Protein AF-A0A0R0CCJ4-F1 (afdb_monomer)

Sequence (125 aa):
MAKPRTPTKKARVSGATLKDPARFKGRKEPANPSPIGAPYKGMTPAQVKVWKECAENMPWLSASHRLLLRQVSILAARMETDPEVGVSAMHALSAMLSKLGATPTDESKVDHPDGDVDPDDKFFH

Mean predicted aligned error: 11.22 Å

Foldseek 3Di:
DDDDDDDVLLQVQQCVCVVCVVSCPPDDDPPDQAACDAADPPDDPQLRVQLVVCCVQQVSDGVVCNVLSSLLSVLVSCVVVPPPNDPVSVVVNVVSCVVSLVDVVSVNSGDDPDPDPDPCVVVPD

pLDDT: mean 79.74, std 15.86, range [44.88, 97.94]

Solvent-accessible surface area (backbone atoms only — not comparable to full-atom values): 7708 Å² total; per-residue (Å²): 130,85,78,81,82,76,53,67,65,61,26,53,46,19,46,43,44,76,78,43,43,78,84,52,62,91,68,81,71,74,91,70,70,51,62,54,73,79,76,66,92,88,55,50,72,56,26,46,51,43,43,51,54,49,52,66,77,38,74,87,58,25,42,89,42,43,69,60,47,49,54,44,12,54,50,56,32,32,71,80,74,37,94,79,66,47,70,69,55,54,51,51,40,54,56,51,37,55,74,73,43,74,35,73,83,38,44,75,37,39,61,68,83,77,80,73,80,62,82,65,68,79,73,77,122

Organism: NCBI:txid405446

Secondary structure (DSSP, 8-state):
-PPPPPPHHHHHHTTHHHH-HHHHTTPPPPSSPPP--SPPTT--HHHHHHHHHHHHH-TT--GGGHHHHHHHHHHHHHHHH-TT--HHHHHHHHHHHHHHT-SHHHHTTS-PPPS---GGGGG--

Structure (mmCIF, N/CA/C/O backbone):
data_AF-A0A0R0CCJ4-F1
#
_entry.id   AF-A0A0R0CCJ4-F1
#
loop_
_atom_site.group_PDB
_atom_site.id
_atom_site.type_symbol
_atom_site.label_atom_id
_atom_site.label_alt_id
_atom_site.label_comp_id
_atom_site.label_asym_id
_atom_site.label_entity_id
_atom_site.label_seq_id
_atom_site.pdbx_PDB_ins_code
_atom_site.Cartn_x
_atom_site.Cartn_y
_atom_site.Cartn_z
_atom_site.occupancy
_atom_site.B_iso_or_equiv
_atom_site.auth_seq_id
_atom_site.auth_comp_id
_atom_site.auth_asym_id
_atom_site.auth_atom_id
_atom_site.pdbx_PDB_model_num
ATOM 1 N N . MET A 1 1 ? 22.916 11.308 -2.119 1.00 55.56 1 MET A N 1
ATOM 2 C CA . MET A 1 1 ? 22.621 9.871 -1.897 1.00 55.56 1 MET A CA 1
ATOM 3 C C . MET A 1 1 ? 22.360 9.191 -3.232 1.00 55.56 1 MET A C 1
ATOM 5 O O . MET A 1 1 ? 21.745 9.808 -4.095 1.00 55.56 1 MET A O 1
ATOM 9 N N . ALA A 1 2 ? 22.821 7.952 -3.424 1.00 56.84 2 ALA A N 1
ATOM 10 C CA . ALA A 1 2 ? 22.522 7.193 -4.638 1.00 56.84 2 ALA A CA 1
ATOM 11 C C . ALA A 1 2 ? 21.009 6.926 -4.742 1.00 56.84 2 ALA A C 1
ATOM 13 O O . ALA A 1 2 ? 20.378 6.503 -3.774 1.00 56.84 2 ALA A O 1
ATOM 14 N N . LYS A 1 3 ? 20.415 7.194 -5.910 1.00 66.19 3 LYS A N 1
ATOM 15 C CA . LYS A 1 3 ? 18.975 7.015 -6.136 1.00 66.19 3 LYS A CA 1
ATOM 16 C C . LYS A 1 3 ? 18.616 5.520 -6.024 1.00 66.19 3 LYS A C 1
ATOM 18 O O . LYS A 1 3 ? 19.303 4.711 -6.658 1.00 66.19 3 LYS A O 1
ATOM 23 N N . PRO A 1 4 ? 17.559 5.140 -5.278 1.00 64.50 4 PRO A N 1
ATOM 24 C CA . PRO A 1 4 ? 17.132 3.749 -5.154 1.00 64.50 4 PRO A CA 1
ATOM 25 C C . PRO A 1 4 ? 16.953 3.083 -6.523 1.00 64.50 4 PRO A C 1
ATOM 27 O O . PRO A 1 4 ? 16.486 3.704 -7.483 1.00 64.50 4 PRO A O 1
ATOM 30 N N . ARG A 1 5 ? 17.361 1.817 -6.634 1.00 69.62 5 ARG A N 1
ATOM 31 C CA . ARG A 1 5 ? 17.295 1.069 -7.895 1.00 69.62 5 ARG A CA 1
ATOM 32 C C . ARG A 1 5 ? 15.845 0.697 -8.204 1.00 69.62 5 ARG A C 1
ATOM 34 O O . ARG A 1 5 ? 15.218 -0.007 -7.423 1.00 69.62 5 ARG A O 1
ATOM 41 N N . THR A 1 6 ? 15.342 1.101 -9.370 1.00 69.69 6 THR A N 1
ATOM 42 C CA . THR A 1 6 ? 14.041 0.640 -9.877 1.00 69.69 6 THR A CA 1
ATOM 43 C C . THR A 1 6 ? 14.146 -0.826 -10.319 1.00 69.69 6 THR A C 1
ATOM 45 O O . THR A 1 6 ? 15.038 -1.134 -11.125 1.00 69.69 6 THR A O 1
ATOM 48 N N . PRO A 1 7 ? 13.275 -1.730 -9.829 1.00 74.69 7 PRO A N 1
ATOM 49 C CA . PRO A 1 7 ? 13.170 -3.099 -10.335 1.00 74.69 7 PRO A CA 1
ATOM 50 C C . PRO A 1 7 ? 12.877 -3.116 -11.838 1.00 74.69 7 PRO A C 1
ATOM 52 O O . PRO A 1 7 ? 12.137 -2.266 -12.321 1.00 74.69 7 PRO A O 1
ATOM 55 N N . THR A 1 8 ? 13.425 -4.081 -12.580 1.00 71.94 8 THR A N 1
ATOM 56 C CA . THR A 1 8 ? 13.320 -4.117 -14.050 1.00 71.94 8 THR A CA 1
ATOM 57 C C . THR A 1 8 ? 11.875 -4.263 -14.546 1.00 71.94 8 THR A C 1
ATOM 59 O O . THR A 1 8 ? 11.529 -3.623 -15.529 1.00 71.94 8 THR A O 1
ATOM 62 N N . LYS A 1 9 ? 10.993 -4.972 -13.817 1.00 67.94 9 LYS A N 1
ATOM 63 C CA . LYS A 1 9 ? 9.554 -5.034 -14.136 1.00 67.94 9 LYS A CA 1
ATOM 64 C C . LYS A 1 9 ? 8.885 -3.680 -14.021 1.00 67.94 9 LYS A C 1
ATOM 66 O O . LYS A 1 9 ? 8.259 -3.248 -14.976 1.00 67.94 9 LYS A O 1
ATOM 71 N N . LYS A 1 10 ? 9.080 -3.003 -12.881 1.00 70.25 10 LYS A N 1
ATOM 72 C CA . LYS A 1 10 ? 8.608 -1.629 -12.696 1.00 70.25 10 LYS A CA 1
ATOM 73 C C . LYS A 1 10 ? 9.189 -0.747 -13.794 1.00 70.25 10 LYS A C 1
ATOM 75 O O . LYS A 1 10 ? 8.443 -0.011 -14.386 1.00 70.25 10 LYS A O 1
ATOM 80 N N . ALA A 1 11 ? 10.472 -0.879 -14.128 1.00 73.81 11 ALA A N 1
ATOM 81 C CA . ALA A 1 11 ? 11.108 -0.080 -15.171 1.00 73.81 11 ALA A CA 1
ATOM 82 C C . ALA A 1 11 ? 10.592 -0.363 -16.595 1.00 73.81 11 ALA A C 1
ATOM 84 O O . ALA A 1 11 ? 10.566 0.557 -17.401 1.00 73.81 11 ALA A O 1
ATOM 85 N N . ARG A 1 12 ? 10.212 -1.608 -16.907 1.00 72.19 12 ARG A N 1
ATOM 86 C CA . ARG A 1 12 ? 9.638 -2.009 -18.200 1.00 72.19 12 ARG A CA 1
ATOM 87 C C . ARG A 1 12 ? 8.212 -1.513 -18.328 1.00 72.19 12 ARG A C 1
ATOM 89 O O . ARG A 1 12 ? 7.903 -0.817 -19.277 1.00 72.19 12 ARG A O 1
ATOM 96 N N . VAL A 1 13 ? 7.403 -1.828 -17.319 1.00 69.38 13 VAL A N 1
ATOM 97 C CA . VAL A 1 13 ? 6.048 -1.301 -17.174 1.00 69.38 13 VAL A CA 1
ATOM 98 C C . VAL A 1 13 ? 6.084 0.208 -17.067 1.00 69.38 13 VAL A C 1
ATOM 100 O O . VAL A 1 13 ? 5.056 0.790 -17.265 1.00 69.38 13 VAL A O 1
ATOM 103 N N . SER A 1 14 ? 7.217 0.847 -16.764 1.00 68.19 14 SER A N 1
ATOM 104 C CA . SER A 1 14 ? 7.337 2.292 -16.647 1.00 68.19 14 SER A CA 1
ATOM 105 C C . SER A 1 14 ? 8.097 2.998 -17.774 1.00 68.19 14 SER A C 1
ATOM 107 O O . SER A 1 14 ? 8.688 4.056 -17.534 1.00 68.19 14 SER A O 1
ATOM 109 N N . GLY A 1 15 ? 8.271 2.358 -18.933 1.00 68.19 15 GLY A N 1
ATOM 110 C CA . GLY A 1 15 ? 9.034 2.913 -20.063 1.00 68.19 15 GLY A CA 1
ATOM 111 C C . GLY A 1 15 ? 10.500 3.295 -19.760 1.00 68.19 15 GLY A C 1
ATOM 112 O O . GLY A 1 15 ? 11.248 3.745 -20.627 1.00 68.19 15 GLY A O 1
ATOM 113 N N . ALA A 1 16 ? 10.987 3.095 -18.535 1.00 74.19 16 ALA A N 1
ATOM 114 C CA . ALA A 1 16 ? 12.305 3.523 -18.088 1.00 74.19 16 ALA A C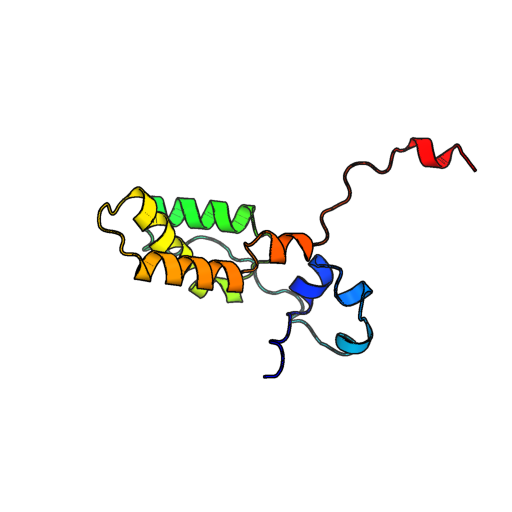A 1
ATOM 115 C C . ALA A 1 16 ? 13.404 2.680 -18.739 1.00 74.19 16 ALA A C 1
ATOM 117 O O . ALA A 1 16 ? 14.519 3.167 -18.922 1.00 74.19 16 ALA A O 1
ATOM 118 N N . THR A 1 17 ? 13.084 1.443 -19.128 1.00 75.44 17 THR A N 1
ATOM 119 C CA . THR A 1 17 ? 13.960 0.608 -19.957 1.00 75.44 17 THR A CA 1
ATOM 120 C C . THR A 1 17 ? 14.142 1.157 -21.369 1.00 75.44 17 THR A C 1
ATOM 122 O O . THR A 1 17 ? 15.196 0.922 -21.947 1.00 75.44 17 THR A O 1
ATOM 125 N N . LEU A 1 18 ? 13.159 1.886 -21.907 1.00 76.25 18 LEU A N 1
ATOM 126 C CA . LEU A 1 18 ? 13.245 2.525 -23.226 1.00 76.25 18 LEU A CA 1
ATOM 127 C C . LEU A 1 18 ? 14.052 3.826 -23.148 1.00 76.25 18 LEU A C 1
ATOM 129 O O . LEU A 1 18 ? 14.892 4.089 -24.001 1.00 76.25 18 LEU A O 1
ATOM 133 N N . LYS A 1 19 ? 13.851 4.603 -22.076 1.00 75.81 19 LYS A N 1
ATOM 134 C CA . LYS A 1 19 ? 14.546 5.879 -21.850 1.00 75.81 19 LYS A CA 1
ATOM 135 C C . LYS A 1 19 ? 16.040 5.731 -21.530 1.00 75.81 19 LYS A C 1
ATOM 137 O O . LYS A 1 19 ? 16.826 6.594 -21.903 1.00 75.81 19 LYS A O 1
ATOM 142 N N . ASP A 1 20 ? 16.435 4.688 -20.797 1.00 79.25 20 ASP A N 1
ATOM 143 C CA . ASP A 1 20 ? 17.833 4.462 -20.391 1.00 79.25 20 ASP A CA 1
ATOM 144 C C . ASP A 1 20 ? 18.202 2.964 -20.426 1.00 79.25 20 ASP A C 1
ATOM 146 O O . ASP A 1 20 ? 18.404 2.332 -19.383 1.00 79.25 20 ASP A O 1
ATOM 150 N N . PRO A 1 21 ? 18.282 2.353 -21.621 1.00 78.44 21 PRO A N 1
ATOM 151 C CA . PRO A 1 21 ? 18.477 0.910 -21.773 1.00 78.44 21 PRO A CA 1
ATOM 152 C C . PRO A 1 21 ? 19.823 0.429 -21.217 1.00 78.44 21 PRO A C 1
ATOM 154 O O . PRO A 1 21 ? 19.918 -0.677 -20.673 1.00 78.44 21 PRO A O 1
ATOM 157 N N . ALA A 1 22 ? 20.862 1.270 -21.279 1.00 81.62 22 ALA A N 1
ATOM 158 C CA . ALA A 1 22 ? 22.190 0.957 -20.758 1.00 81.62 22 ALA A CA 1
ATOM 159 C C . ALA A 1 22 ? 22.153 0.643 -19.255 1.00 81.62 22 ALA A C 1
ATOM 161 O O . ALA A 1 22 ? 22.800 -0.302 -18.797 1.00 81.62 22 ALA A O 1
ATOM 162 N N . ARG A 1 23 ? 21.327 1.362 -18.487 1.00 78.38 23 ARG A N 1
ATOM 163 C CA . ARG A 1 23 ? 21.193 1.168 -17.038 1.00 78.38 23 ARG A CA 1
ATOM 164 C C . ARG A 1 23 ? 20.518 -0.152 -16.650 1.00 78.38 23 ARG A C 1
ATOM 166 O O . ARG A 1 23 ? 20.668 -0.599 -15.502 1.00 78.38 23 ARG A O 1
ATOM 173 N N . PHE A 1 24 ? 19.774 -0.773 -17.565 1.00 74.88 24 PHE A N 1
ATOM 174 C CA . PHE A 1 24 ? 19.058 -2.038 -17.343 1.00 74.88 24 PHE A CA 1
ATOM 175 C C . PHE A 1 24 ? 19.689 -3.239 -18.061 1.00 74.88 24 PHE A C 1
ATOM 177 O O . PHE A 1 24 ? 19.334 -4.378 -17.749 1.00 74.88 24 PHE A O 1
ATOM 184 N N . LYS A 1 25 ? 20.669 -3.005 -18.942 1.00 76.44 25 LYS A N 1
ATOM 185 C CA . LYS A 1 25 ? 21.432 -4.041 -19.649 1.00 76.44 25 LYS A CA 1
ATOM 186 C C . LYS A 1 25 ? 22.064 -5.036 -18.661 1.00 76.44 25 LYS A C 1
ATOM 188 O O . LYS A 1 25 ? 22.690 -4.645 -17.679 1.00 76.44 25 LYS A O 1
ATOM 193 N N . GLY A 1 26 ? 21.873 -6.334 -18.906 1.00 70.31 26 GLY A N 1
ATOM 194 C CA . GLY A 1 26 ? 22.448 -7.420 -18.095 1.00 70.31 26 GLY A CA 1
ATOM 195 C C . GLY A 1 26 ? 21.750 -7.700 -16.756 1.00 70.31 26 GLY A C 1
ATOM 196 O O . GLY A 1 26 ? 22.174 -8.596 -16.025 1.00 70.31 26 GLY A O 1
ATOM 197 N N . ARG A 1 27 ? 20.668 -6.986 -16.415 1.00 76.44 27 ARG A N 1
ATOM 198 C CA . ARG A 1 27 ? 19.870 -7.311 -15.224 1.00 76.44 27 ARG A CA 1
ATOM 199 C C . ARG A 1 27 ? 19.048 -8.573 -15.475 1.00 76.44 27 ARG A C 1
ATOM 201 O O . ARG A 1 27 ? 18.218 -8.596 -16.376 1.00 76.44 27 ARG A O 1
ATOM 208 N N . LYS A 1 28 ? 19.230 -9.596 -14.640 1.00 63.16 28 LYS A N 1
ATOM 209 C CA . LYS A 1 28 ? 18.378 -10.791 -14.634 1.00 63.16 28 LYS A CA 1
ATOM 210 C C . LYS A 1 28 ? 17.205 -10.579 -13.676 1.00 63.16 28 LYS A C 1
ATOM 212 O O . LYS A 1 28 ? 17.412 -10.239 -12.512 1.00 63.16 28 LYS A O 1
ATOM 217 N N . GLU A 1 29 ? 15.982 -10.742 -14.172 1.00 59.81 29 GLU A N 1
ATOM 218 C CA . GLU A 1 29 ? 14.789 -10.850 -13.328 1.00 59.81 29 GLU A CA 1
ATOM 219 C C . GLU A 1 29 ? 14.653 -12.288 -12.803 1.00 59.81 29 GLU A C 1
ATOM 221 O O . GLU A 1 29 ? 15.053 -13.232 -13.489 1.00 59.81 29 GLU A O 1
ATOM 226 N N . PRO A 1 30 ? 14.027 -12.496 -11.632 1.00 57.72 30 PRO A N 1
ATOM 227 C CA . PRO A 1 30 ? 13.361 -13.761 -11.357 1.00 57.72 30 PRO A CA 1
ATOM 228 C C . PRO A 1 30 ? 12.329 -13.995 -12.469 1.00 57.72 30 PRO A C 1
ATOM 230 O O . PRO A 1 30 ? 11.433 -13.169 -12.648 1.00 57.72 30 PRO A O 1
ATOM 233 N N . ALA A 1 31 ? 12.482 -15.086 -13.226 1.00 55.03 31 ALA A N 1
ATOM 234 C CA . ALA A 1 31 ? 11.762 -15.334 -14.480 1.00 55.03 31 ALA A CA 1
ATOM 235 C C . ALA A 1 31 ? 10.233 -15.228 -14.352 1.00 55.03 31 ALA A C 1
ATOM 237 O O . ALA A 1 31 ? 9.577 -14.788 -15.285 1.00 55.03 31 ALA A O 1
ATOM 238 N N . ASN A 1 32 ? 9.682 -15.548 -13.178 1.00 56.44 32 ASN A N 1
ATOM 239 C CA . ASN A 1 32 ? 8.275 -15.378 -12.836 1.00 56.44 32 ASN A CA 1
ATOM 240 C C . ASN A 1 32 ? 8.162 -15.064 -11.338 1.00 56.44 32 ASN A C 1
ATOM 242 O O . ASN A 1 32 ? 8.191 -15.988 -10.525 1.00 56.44 32 ASN A O 1
ATOM 246 N N . PRO A 1 33 ? 8.071 -13.791 -10.915 1.00 66.06 33 PRO A N 1
ATOM 247 C CA . PRO A 1 33 ? 7.706 -13.506 -9.544 1.00 66.06 33 PRO A CA 1
ATOM 248 C C . PRO A 1 33 ? 6.268 -13.986 -9.365 1.00 66.06 33 PRO A C 1
ATOM 250 O O . PRO A 1 33 ? 5.383 -13.582 -10.121 1.00 66.06 33 PRO A O 1
ATOM 253 N N . SER A 1 34 ? 6.054 -14.871 -8.396 1.00 78.31 34 SER A N 1
ATOM 254 C CA . SER A 1 34 ? 4.729 -15.395 -8.088 1.00 78.31 34 SER A CA 1
ATOM 255 C C . SER A 1 34 ? 3.730 -14.240 -7.939 1.00 78.31 34 SER A C 1
ATOM 257 O O . SER A 1 34 ? 4.111 -13.176 -7.428 1.00 78.31 34 SER A O 1
ATOM 259 N N . PRO A 1 35 ? 2.473 -14.407 -8.385 1.00 84.38 35 PRO A N 1
ATOM 260 C CA . PRO A 1 35 ? 1.452 -13.375 -8.235 1.00 84.38 35 PRO A CA 1
ATOM 261 C C . PRO A 1 35 ? 1.288 -13.000 -6.760 1.00 84.38 35 PRO A C 1
ATOM 263 O O . PRO A 1 35 ? 1.669 -13.775 -5.876 1.00 84.38 35 PRO A O 1
ATOM 266 N N . ILE A 1 36 ? 0.702 -11.827 -6.480 1.00 90.81 36 ILE A N 1
ATOM 267 C CA . ILE A 1 36 ? 0.364 -11.456 -5.100 1.00 90.81 36 ILE A CA 1
ATOM 268 C C . ILE A 1 36 ? -0.400 -12.607 -4.458 1.00 90.81 36 ILE A C 1
ATOM 270 O O . ILE A 1 36 ? 0.035 -13.063 -3.416 1.00 90.81 36 ILE A O 1
ATOM 274 N N . GLY A 1 37 ? -1.466 -13.118 -5.080 1.00 91.44 37 GLY A N 1
ATOM 275 C CA . GLY A 1 37 ? -2.296 -14.194 -4.532 1.00 91.44 37 GLY A CA 1
ATOM 276 C C . GLY A 1 37 ? -3.301 -13.712 -3.478 1.00 91.44 37 GLY A C 1
ATOM 277 O O . GLY A 1 37 ? -3.497 -12.515 -3.272 1.00 91.44 37 GLY A O 1
ATOM 278 N N . ALA A 1 38 ? -3.946 -14.658 -2.792 1.00 95.69 38 ALA A N 1
ATOM 279 C CA . ALA A 1 38 ? -5.027 -14.361 -1.851 1.00 95.69 38 ALA A CA 1
ATOM 280 C C . ALA A 1 38 ? -4.551 -13.585 -0.599 1.00 95.69 38 ALA A C 1
ATOM 282 O O . ALA A 1 38 ? -3.405 -13.771 -0.166 1.00 95.69 38 ALA A O 1
ATOM 283 N N . PRO A 1 39 ? -5.408 -12.752 0.022 1.00 97.31 39 PRO A N 1
ATOM 284 C CA . PRO A 1 39 ? -5.119 -12.099 1.301 1.00 97.31 39 PRO A CA 1
ATOM 285 C C . PRO A 1 39 ? -4.713 -13.085 2.407 1.00 97.31 39 PRO A C 1
ATOM 287 O O . PRO A 1 39 ? -4.963 -14.290 2.329 1.00 97.31 39 PRO A O 1
ATOM 290 N N . TYR A 1 40 ? -4.081 -12.582 3.468 1.00 97.06 40 TYR A N 1
ATOM 291 C CA . TYR A 1 40 ? -3.740 -13.415 4.624 1.00 97.06 40 TYR A CA 1
ATOM 292 C C . TYR A 1 40 ? -5.005 -13.832 5.386 1.00 97.06 40 TYR A C 1
ATOM 294 O O . TYR A 1 40 ? -5.885 -13.009 5.613 1.00 97.06 40 TYR A O 1
ATOM 302 N N . LYS A 1 41 ? -5.058 -15.090 5.852 1.00 96.00 41 LYS A N 1
ATOM 303 C CA . LYS A 1 41 ? -6.233 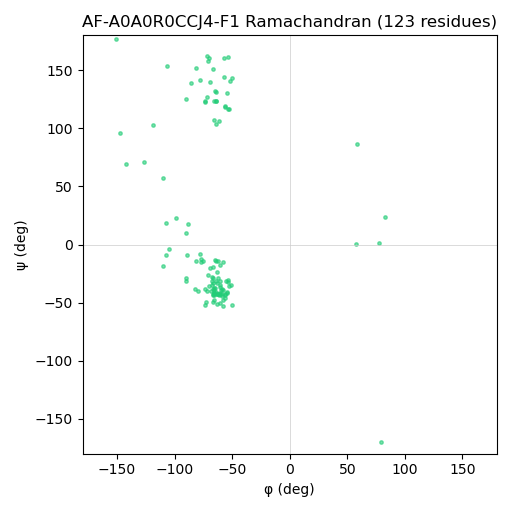-15.667 6.540 1.00 96.00 41 LYS A CA 1
ATOM 304 C C . LYS A 1 41 ? -6.738 -14.845 7.735 1.00 96.00 41 LYS A C 1
ATOM 306 O O . LYS A 1 41 ? -7.927 -14.848 7.999 1.00 96.00 41 LYS A O 1
ATOM 311 N N . GLY A 1 42 ? -5.845 -14.162 8.454 1.00 95.19 42 GLY A N 1
ATOM 312 C CA . GLY A 1 42 ? -6.189 -13.357 9.633 1.00 95.19 42 GLY A CA 1
ATOM 313 C C . GLY A 1 42 ? -6.537 -11.893 9.345 1.00 95.19 42 GLY A C 1
ATOM 314 O O . GLY A 1 42 ? -6.566 -11.100 10.280 1.00 95.19 42 GLY A O 1
ATOM 315 N N . MET A 1 43 ? -6.701 -11.496 8.080 1.00 97.75 43 MET A N 1
ATOM 316 C CA . MET A 1 43 ? -7.095 -10.126 7.739 1.00 97.75 43 MET A CA 1
ATOM 317 C C . MET A 1 43 ? -8.592 -9.917 7.962 1.00 97.75 43 MET A C 1
ATOM 319 O O . MET A 1 43 ? -9.401 -10.795 7.668 1.00 97.75 43 MET A O 1
ATOM 323 N N . THR A 1 44 ? -8.959 -8.735 8.453 1.00 97.50 44 THR A N 1
ATOM 324 C CA . THR A 1 44 ? -10.369 -8.354 8.615 1.00 97.50 44 THR A CA 1
ATOM 325 C C . THR A 1 44 ? -11.025 -8.083 7.252 1.00 97.50 44 THR A C 1
ATOM 327 O O . THR A 1 44 ? -10.314 -7.830 6.274 1.00 97.50 44 THR A O 1
ATOM 330 N N . PRO A 1 45 ? -12.369 -8.071 7.152 1.00 97.06 45 PRO A N 1
ATOM 331 C CA . PRO A 1 45 ? -13.055 -7.776 5.891 1.00 97.06 45 PRO A CA 1
ATOM 332 C C . PRO A 1 45 ? -12.639 -6.440 5.254 1.00 97.06 45 PRO A C 1
ATOM 334 O O . PRO A 1 45 ? -12.378 -6.395 4.053 1.00 97.06 45 PRO A O 1
ATOM 337 N N . ALA A 1 46 ? -12.485 -5.379 6.055 1.00 96.50 46 ALA A N 1
ATOM 338 C CA . ALA A 1 46 ? -12.025 -4.071 5.578 1.00 96.50 46 ALA A CA 1
ATOM 339 C C . ALA A 1 46 ? -10.596 -4.136 5.008 1.00 96.50 46 ALA A C 1
ATOM 341 O O . ALA A 1 46 ? -10.321 -3.624 3.926 1.00 96.50 46 ALA A O 1
ATOM 342 N N . GLN A 1 47 ? -9.691 -4.856 5.675 1.00 97.94 47 GLN A N 1
ATOM 343 C CA . GLN A 1 47 ? -8.325 -5.054 5.180 1.00 97.94 47 GLN A CA 1
ATOM 344 C C . GLN A 1 47 ? -8.303 -5.872 3.880 1.00 97.94 47 GLN A C 1
ATOM 346 O O . GLN A 1 47 ? -7.502 -5.605 2.986 1.00 97.94 47 GLN A O 1
ATOM 351 N N . VAL A 1 48 ? -9.173 -6.879 3.758 1.00 97.94 48 VAL A N 1
ATOM 352 C CA . VAL A 1 48 ? -9.309 -7.692 2.540 1.00 97.94 48 VAL A CA 1
ATOM 353 C C . VAL A 1 48 ? -9.826 -6.859 1.367 1.00 97.94 48 VAL A C 1
ATOM 355 O O . VAL A 1 48 ? -9.347 -7.051 0.249 1.00 97.94 48 VAL A O 1
ATOM 358 N N . LYS A 1 49 ? -10.769 -5.940 1.607 1.00 97.06 49 LYS A N 1
ATOM 359 C CA . LYS A 1 49 ? -11.260 -5.000 0.590 1.00 97.06 49 LYS A CA 1
ATOM 360 C C . LYS A 1 49 ? -10.104 -4.165 0.032 1.00 97.06 49 LYS A C 1
ATOM 362 O O . LYS A 1 49 ? -9.854 -4.233 -1.168 1.00 97.06 49 LYS A O 1
ATOM 367 N N . VAL A 1 50 ? -9.326 -3.520 0.909 1.00 96.56 50 VAL A N 1
ATOM 368 C CA . VAL A 1 50 ? -8.147 -2.737 0.496 1.00 96.56 50 VAL A CA 1
ATOM 369 C C . VAL A 1 50 ? -7.135 -3.595 -0.263 1.00 96.56 50 VAL A C 1
ATOM 371 O O . VAL A 1 50 ? -6.599 -3.160 -1.277 1.00 96.56 50 VAL A O 1
ATOM 374 N N . TRP A 1 51 ? -6.863 -4.821 0.196 1.00 97.00 51 TRP A N 1
ATOM 375 C CA . TRP A 1 51 ? -5.929 -5.716 -0.494 1.00 97.00 51 TRP A CA 1
ATOM 376 C 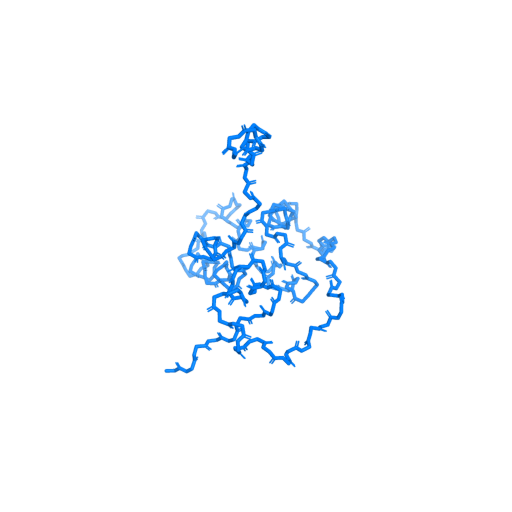C . TRP A 1 51 ? -6.334 -5.959 -1.947 1.00 97.00 51 TRP A C 1
ATOM 378 O O . TRP A 1 51 ? -5.480 -5.919 -2.831 1.00 97.00 51 TRP A O 1
ATOM 388 N N . LYS A 1 52 ? -7.619 -6.247 -2.184 1.00 95.62 52 LYS A N 1
ATOM 389 C CA . LYS A 1 52 ? -8.147 -6.523 -3.525 1.00 95.62 52 LYS A CA 1
ATOM 390 C C . LYS A 1 52 ? -8.061 -5.286 -4.410 1.00 95.62 52 LYS A C 1
ATOM 392 O O . LYS A 1 52 ? -7.505 -5.380 -5.495 1.00 95.62 52 LYS A O 1
ATOM 397 N N . GLU A 1 53 ? -8.508 -4.145 -3.900 1.00 93.88 53 GLU A N 1
ATOM 398 C CA . GLU A 1 53 ? -8.453 -2.864 -4.606 1.00 93.88 53 GLU A CA 1
ATOM 399 C C . GLU A 1 53 ? -7.014 -2.479 -4.970 1.00 93.88 53 GLU A C 1
ATOM 401 O O . GLU A 1 53 ? -6.718 -2.111 -6.101 1.00 93.88 53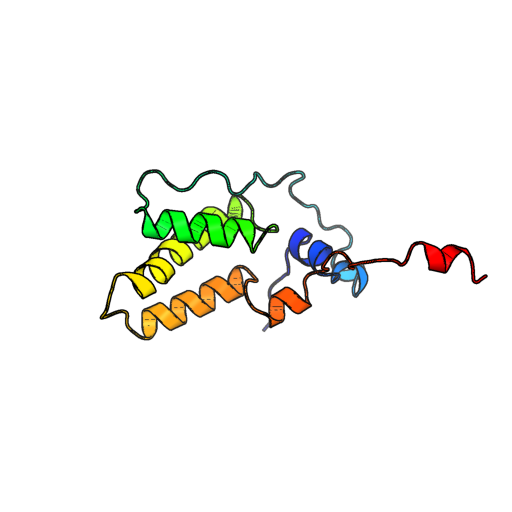 GLU A O 1
ATOM 406 N N . CYS A 1 54 ? -6.072 -2.641 -4.042 1.00 92.38 54 CYS A N 1
ATOM 407 C CA . CYS A 1 54 ? -4.657 -2.414 -4.310 1.00 92.38 54 CYS A CA 1
ATOM 408 C C . CYS A 1 54 ? -4.090 -3.388 -5.353 1.00 92.38 54 CYS A C 1
ATOM 410 O O . CYS A 1 54 ? -3.275 -2.990 -6.179 1.00 92.38 54 CYS A O 1
ATOM 412 N N . ALA A 1 55 ? -4.471 -4.667 -5.307 1.00 90.44 55 ALA A N 1
ATOM 413 C CA . ALA A 1 55 ? -4.004 -5.659 -6.274 1.00 90.44 55 ALA A CA 1
ATOM 414 C C . ALA A 1 55 ? -4.552 -5.399 -7.687 1.00 90.44 55 ALA A C 1
ATOM 416 O O . ALA A 1 55 ? -3.862 -5.695 -8.659 1.00 90.44 55 ALA A O 1
ATOM 417 N N . GLU A 1 56 ? -5.759 -4.842 -7.783 1.00 87.81 56 GLU A N 1
ATOM 418 C CA . GLU A 1 56 ? -6.402 -4.428 -9.031 1.00 87.81 56 GLU A CA 1
ATOM 419 C C . GLU A 1 56 ? -5.752 -3.165 -9.610 1.00 87.81 56 GLU A C 1
ATOM 421 O O . GLU A 1 56 ? -5.325 -3.165 -10.761 1.00 87.81 56 GLU A O 1
ATOM 426 N N . ASN A 1 57 ? -5.577 -2.126 -8.789 1.00 85.19 57 ASN A N 1
ATOM 427 C CA . ASN A 1 57 ? -5.018 -0.841 -9.224 1.00 85.19 57 ASN A CA 1
ATOM 428 C C . ASN A 1 57 ? -3.490 -0.853 -9.414 1.00 85.19 57 ASN A C 1
ATOM 430 O O . ASN A 1 57 ? -2.929 0.061 -10.013 1.00 85.19 57 ASN A O 1
ATOM 434 N N . MET A 1 58 ? -2.784 -1.862 -8.893 1.00 87.25 58 MET A N 1
ATOM 435 C CA . MET A 1 58 ? -1.324 -1.975 -9.002 1.00 87.25 58 MET A CA 1
ATOM 436 C C . MET A 1 58 ? -0.910 -3.336 -9.589 1.00 87.25 58 MET A C 1
ATOM 438 O O . MET A 1 58 ? -0.316 -4.167 -8.886 1.00 87.25 58 MET A O 1
ATOM 442 N N . PRO A 1 59 ? -1.155 -3.584 -10.891 1.00 81.88 59 PRO A N 1
ATOM 443 C CA . PRO A 1 59 ? -0.923 -4.886 -11.528 1.00 81.88 59 PRO A CA 1
ATOM 444 C C . PRO A 1 59 ? 0.558 -5.309 -11.581 1.00 81.88 59 PRO A C 1
ATOM 446 O O . PRO A 1 59 ? 0.874 -6.472 -11.830 1.00 81.88 59 PRO A O 1
ATOM 449 N N . TRP A 1 60 ? 1.498 -4.394 -11.315 1.00 80.25 60 TRP A N 1
ATOM 450 C CA . TRP A 1 60 ? 2.937 -4.687 -11.244 1.00 80.25 60 TRP A CA 1
ATOM 451 C C . TRP A 1 60 ? 3.379 -5.357 -9.935 1.00 80.25 60 TRP A C 1
ATOM 453 O O . TRP A 1 60 ? 4.547 -5.754 -9.804 1.00 80.25 60 TRP A O 1
ATOM 463 N N . LEU A 1 61 ? 2.495 -5.450 -8.941 1.00 86.69 61 LEU A N 1
ATOM 464 C CA . LEU A 1 61 ? 2.813 -6.082 -7.670 1.00 86.69 61 LEU A CA 1
ATOM 465 C C . LEU A 1 61 ? 2.975 -7.605 -7.808 1.00 86.69 61 LEU A C 1
ATOM 467 O O . LEU A 1 61 ? 2.537 -8.257 -8.749 1.00 86.69 61 LEU A O 1
ATOM 471 N N . SER A 1 62 ? 3.652 -8.194 -6.828 1.00 87.75 62 SER A N 1
ATOM 472 C CA . SER A 1 62 ? 4.020 -9.612 -6.826 1.00 87.75 62 SER A CA 1
ATOM 473 C C . SER A 1 62 ? 4.125 -10.150 -5.403 1.00 87.75 62 SER A C 1
ATOM 475 O O . SER A 1 62 ? 4.013 -9.387 -4.440 1.00 87.75 62 SER A O 1
ATOM 477 N N . ALA A 1 63 ? 4.395 -11.447 -5.249 1.00 89.31 63 ALA A N 1
ATOM 478 C CA . ALA A 1 63 ? 4.554 -12.103 -3.954 1.00 89.31 63 ALA A CA 1
ATOM 479 C C . ALA A 1 63 ? 5.552 -11.390 -3.023 1.00 89.31 63 ALA A C 1
ATOM 481 O O . ALA A 1 63 ? 5.317 -11.310 -1.818 1.00 89.31 63 ALA A O 1
ATOM 482 N N . SER A 1 64 ? 6.620 -10.798 -3.569 1.00 87.19 64 SER A N 1
ATOM 483 C CA . SER A 1 64 ? 7.612 -10.032 -2.800 1.00 87.19 64 SER A CA 1
ATOM 484 C C . SER A 1 64 ? 7.031 -8.783 -2.126 1.00 87.19 64 SER A C 1
ATOM 486 O O . SER A 1 64 ? 7.563 -8.323 -1.120 1.00 87.19 64 SER A O 1
ATOM 488 N N . HIS A 1 65 ? 5.928 -8.245 -2.648 1.00 92.06 65 HIS A N 1
ATOM 489 C CA . HIS A 1 65 ? 5.266 -7.055 -2.118 1.00 92.06 65 HIS A CA 1
ATOM 490 C C . HIS A 1 65 ? 4.210 -7.378 -1.054 1.00 92.06 65 HIS A C 1
ATOM 492 O O . HIS A 1 65 ? 3.730 -6.464 -0.387 1.00 92.06 65 HIS A O 1
ATOM 498 N N . ARG A 1 66 ? 3.855 -8.656 -0.850 1.00 94.81 66 ARG A N 1
ATOM 499 C CA . ARG A 1 66 ? 2.742 -9.069 0.026 1.00 94.81 66 ARG A CA 1
ATOM 500 C C . ARG A 1 66 ? 2.834 -8.531 1.451 1.00 94.81 66 ARG A C 1
ATOM 502 O O . ARG A 1 66 ? 1.816 -8.139 2.012 1.00 94.81 66 ARG A O 1
ATOM 509 N N . LEU A 1 67 ? 4.028 -8.523 2.048 1.00 95.69 67 LEU A N 1
ATOM 510 C CA . LEU A 1 67 ? 4.205 -8.021 3.416 1.00 95.69 67 LEU A CA 1
ATOM 511 C C . LEU A 1 67 ? 3.943 -6.515 3.498 1.00 95.69 67 LEU A C 1
ATOM 513 O O . LEU A 1 67 ? 3.231 -6.071 4.394 1.00 95.69 67 LEU A O 1
ATOM 517 N N . LEU A 1 68 ? 4.452 -5.749 2.532 1.00 95.69 68 LEU A N 1
ATOM 518 C CA . LEU A 1 68 ? 4.221 -4.309 2.460 1.00 95.69 68 LEU A CA 1
ATOM 519 C C . LEU A 1 68 ? 2.745 -3.999 2.162 1.00 95.69 68 LEU A C 1
ATOM 521 O O . LEU A 1 68 ? 2.143 -3.161 2.828 1.00 95.69 68 LEU A O 1
ATOM 525 N N . LEU A 1 69 ? 2.134 -4.741 1.235 1.00 96.38 69 LEU A N 1
ATOM 526 C CA . LEU A 1 69 ? 0.711 -4.631 0.914 1.00 96.38 69 LEU A CA 1
ATOM 527 C C . LEU A 1 69 ? -0.183 -4.949 2.122 1.00 96.38 69 LEU A C 1
ATOM 529 O O . LEU A 1 69 ? -1.200 -4.287 2.331 1.00 96.38 69 LEU A O 1
ATOM 533 N N . ARG A 1 70 ? 0.206 -5.912 2.968 1.00 97.62 70 ARG A N 1
ATOM 534 C CA . ARG A 1 70 ? -0.506 -6.200 4.221 1.00 97.62 70 ARG A CA 1
ATOM 535 C C . ARG A 1 70 ? -0.499 -4.990 5.155 1.00 97.62 70 ARG A C 1
ATOM 537 O O . ARG A 1 70 ? -1.534 -4.683 5.736 1.00 97.62 70 ARG A O 1
ATOM 544 N N . GLN A 1 71 ? 0.636 -4.305 5.301 1.00 97.75 71 GLN A N 1
ATOM 545 C CA . GLN A 1 71 ? 0.720 -3.108 6.146 1.00 97.75 71 GLN A CA 1
ATOM 546 C C . GLN A 1 71 ? -0.131 -1.960 5.595 1.00 97.75 71 GLN A C 1
ATOM 548 O O . GLN A 1 71 ? -0.846 -1.319 6.363 1.00 97.75 71 GLN A O 1
ATOM 553 N N . VAL A 1 72 ? -0.119 -1.754 4.274 1.00 97.38 72 VAL A N 1
ATOM 554 C CA . VAL A 1 72 ? -1.015 -0.797 3.601 1.00 97.38 72 VAL A CA 1
ATOM 555 C C . VAL A 1 72 ? -2.475 -1.139 3.877 1.00 97.38 72 VAL A C 1
ATOM 557 O O . VAL A 1 72 ? -3.222 -0.274 4.316 1.00 97.38 72 VAL A O 1
ATOM 560 N N . SER A 1 73 ? -2.856 -2.410 3.729 1.00 97.75 73 SER A N 1
ATOM 561 C CA . SER A 1 73 ? -4.224 -2.876 3.986 1.00 97.75 73 SER A CA 1
ATOM 562 C C . SER A 1 73 ? -4.680 -2.593 5.419 1.00 97.75 73 SER A C 1
ATOM 564 O O . SER A 1 73 ? -5.823 -2.209 5.636 1.00 97.75 73 SER A O 1
ATOM 566 N N . ILE A 1 74 ? -3.789 -2.757 6.402 1.00 97.25 74 ILE A N 1
ATOM 567 C CA . ILE A 1 74 ? -4.077 -2.459 7.812 1.00 97.25 74 ILE A CA 1
ATOM 568 C C . ILE A 1 74 ? -4.293 -0.959 8.025 1.00 97.25 74 ILE A C 1
ATOM 570 O O . ILE A 1 74 ? -5.276 -0.579 8.655 1.00 97.25 74 ILE A O 1
ATOM 574 N N . LEU A 1 75 ? -3.391 -0.108 7.530 1.00 96.81 75 LEU A N 1
ATOM 575 C CA . LEU A 1 75 ? -3.474 1.335 7.779 1.00 96.81 75 LEU A CA 1
ATOM 576 C C . LEU A 1 75 ? -4.593 2.015 6.987 1.00 96.81 75 LEU A C 1
ATOM 578 O O . LEU A 1 75 ? -5.263 2.884 7.532 1.00 96.81 75 LEU A O 1
ATOM 582 N N . ALA A 1 76 ? -4.821 1.612 5.739 1.00 95.81 76 ALA A N 1
ATOM 583 C CA . ALA A 1 76 ? -5.905 2.156 4.930 1.00 95.81 76 ALA A CA 1
ATOM 584 C C . ALA A 1 76 ? -7.277 1.733 5.471 1.00 95.81 76 ALA A C 1
ATOM 586 O O . ALA A 1 76 ? -8.162 2.569 5.577 1.00 95.81 76 ALA A O 1
ATOM 587 N N . ALA A 1 77 ? -7.444 0.482 5.923 1.00 96.69 77 ALA A N 1
ATOM 588 C CA . ALA A 1 77 ? -8.693 0.064 6.564 1.00 96.69 77 ALA A CA 1
ATOM 589 C C . ALA A 1 77 ? -8.997 0.888 7.828 1.00 96.69 77 ALA A C 1
ATOM 591 O O . ALA A 1 77 ? -10.152 1.211 8.086 1.00 96.69 77 ALA A O 1
ATOM 592 N N . ARG A 1 78 ? -7.964 1.287 8.586 1.00 95.19 78 ARG A N 1
ATOM 593 C CA . ARG A 1 78 ? -8.136 2.171 9.748 1.00 95.19 78 ARG A CA 1
ATOM 594 C C . ARG A 1 78 ? -8.687 3.546 9.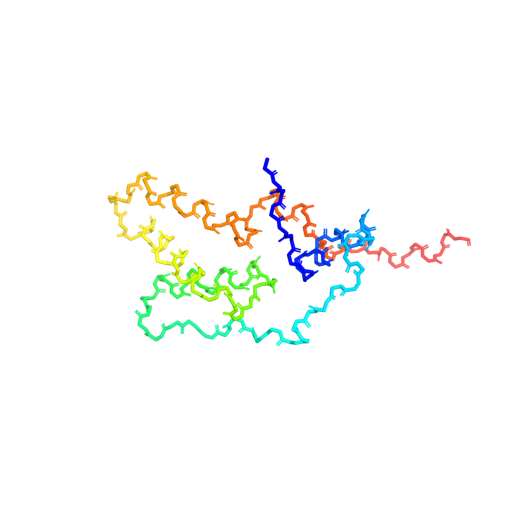376 1.00 95.19 78 ARG A C 1
ATOM 596 O O . ARG A 1 78 ? -9.392 4.108 10.195 1.00 95.19 78 ARG A O 1
ATOM 603 N N . MET A 1 79 ? -8.444 4.063 8.170 1.00 92.38 79 MET A N 1
ATOM 604 C CA . MET A 1 79 ? -9.054 5.333 7.743 1.00 92.38 79 MET A CA 1
ATOM 605 C C . MET A 1 79 ? -10.582 5.279 7.734 1.00 92.38 79 MET A C 1
ATOM 607 O O . MET A 1 79 ? -11.224 6.292 7.981 1.00 92.38 79 MET A O 1
ATOM 611 N N . GLU A 1 80 ? -11.156 4.108 7.455 1.00 87.50 80 GLU A N 1
ATOM 612 C CA . GLU A 1 80 ? -12.608 3.915 7.428 1.00 87.50 80 GLU A CA 1
ATOM 613 C C . GLU A 1 80 ? -13.169 3.493 8.797 1.00 87.50 80 GLU A C 1
ATOM 615 O O . GLU A 1 80 ? -14.328 3.766 9.094 1.00 87.50 80 GLU A O 1
ATOM 620 N N . THR A 1 81 ? -12.380 2.799 9.628 1.00 89.81 81 THR A N 1
ATOM 621 C CA . THR A 1 81 ? -12.889 2.142 10.849 1.00 89.81 81 THR A CA 1
ATOM 622 C C . THR A 1 81 ? -12.449 2.777 12.164 1.00 89.81 81 THR A C 1
ATOM 624 O O . THR A 1 81 ? -13.012 2.447 13.204 1.00 89.81 81 THR A O 1
ATOM 627 N N . ASP A 1 82 ? -11.397 3.592 12.155 1.00 91.06 82 ASP A N 1
ATOM 628 C CA . ASP A 1 82 ? -10.760 4.143 13.353 1.00 91.06 82 ASP A CA 1
ATOM 629 C C . ASP A 1 82 ? -10.844 5.681 13.327 1.00 91.06 82 ASP A C 1
ATOM 631 O O . ASP A 1 82 ? -10.081 6.317 12.595 1.00 91.06 82 ASP A O 1
ATOM 635 N N . PRO A 1 83 ? -11.757 6.297 14.101 1.00 87.50 83 PRO A N 1
ATOM 636 C CA . PRO A 1 83 ? -11.926 7.752 14.118 1.00 87.50 83 PRO A CA 1
ATOM 637 C C . PRO A 1 83 ? -10.710 8.491 14.699 1.00 87.50 83 PRO A C 1
ATOM 639 O O . PRO A 1 83 ? -10.520 9.668 14.411 1.00 87.50 83 PRO A O 1
ATOM 642 N N . GLU A 1 84 ? -9.855 7.798 15.455 1.00 91.62 84 GLU A N 1
ATOM 643 C CA . GLU A 1 84 ? -8.656 8.352 16.096 1.00 91.62 84 GLU A CA 1
ATOM 644 C C . GLU A 1 84 ? -7.387 8.062 15.283 1.00 91.62 84 GLU A C 1
ATOM 646 O O . GLU A 1 84 ? -6.265 8.023 15.809 1.00 91.62 84 GLU A O 1
ATOM 651 N N . VAL A 1 85 ? -7.530 7.811 13.977 1.00 91.94 85 VAL A N 1
ATOM 652 C CA . VAL A 1 85 ? -6.383 7.505 13.131 1.00 91.94 85 VAL A CA 1
ATOM 653 C C . VAL A 1 85 ? -5.433 8.708 13.048 1.00 91.94 85 VAL A C 1
ATOM 655 O O . VAL A 1 85 ? -5.658 9.710 12.375 1.00 91.94 85 VAL A O 1
ATOM 658 N N . GLY A 1 86 ? -4.329 8.609 13.783 1.00 93.31 86 GLY A N 1
ATOM 659 C CA . GLY A 1 86 ? -3.389 9.714 13.928 1.00 93.31 86 GLY A CA 1
ATOM 660 C C . GLY A 1 86 ? -2.579 10.019 12.664 1.00 93.31 86 GLY A C 1
ATOM 661 O O . GLY A 1 86 ? -2.297 9.153 11.830 1.00 93.31 86 GLY A O 1
ATOM 662 N N . VAL A 1 87 ? -2.079 11.254 12.593 1.00 93.12 87 VAL A N 1
ATOM 663 C CA . VAL A 1 87 ? -1.233 11.786 11.505 1.00 93.12 87 VAL A CA 1
ATOM 664 C C . VAL A 1 87 ? -0.014 10.899 11.207 1.00 93.12 87 VAL A C 1
ATOM 666 O O . VAL A 1 87 ? 0.356 10.706 10.051 1.00 93.12 87 VAL A O 1
ATOM 669 N N . SER A 1 88 ? 0.581 10.284 12.234 1.00 93.94 88 SER A N 1
ATOM 670 C CA . SER A 1 88 ? 1.702 9.346 12.069 1.00 93.94 88 SER A CA 1
ATOM 671 C C . SER A 1 88 ? 1.329 8.120 11.219 1.00 93.94 88 SER A C 1
ATOM 673 O O . SER A 1 88 ? 2.087 7.722 10.331 1.00 93.94 88 SER A O 1
ATOM 675 N N . ALA A 1 89 ? 0.131 7.558 11.419 1.00 94.19 89 ALA A N 1
ATOM 676 C CA . ALA A 1 89 ? -0.358 6.438 10.617 1.00 94.19 89 ALA A CA 1
ATOM 677 C C . ALA A 1 89 ? -0.606 6.860 9.160 1.00 94.19 89 ALA A C 1
ATOM 679 O O . ALA A 1 89 ? -0.258 6.117 8.242 1.00 94.19 89 ALA A O 1
ATOM 680 N N . MET A 1 90 ? -1.126 8.073 8.943 1.00 93.81 90 MET A N 1
ATOM 681 C CA . MET A 1 90 ? -1.336 8.630 7.602 1.00 93.81 90 MET A CA 1
ATOM 682 C C . MET A 1 90 ? -0.018 8.871 6.858 1.00 93.81 90 MET A C 1
ATOM 684 O O . MET A 1 90 ? 0.122 8.490 5.693 1.00 93.81 90 MET A O 1
ATOM 688 N N . HIS A 1 91 ? 0.995 9.417 7.535 1.00 95.06 91 HIS A N 1
ATOM 689 C CA . HIS A 1 91 ? 2.331 9.558 6.952 1.00 95.06 91 HIS A CA 1
ATOM 690 C C . HIS A 1 91 ? 2.966 8.205 6.626 1.00 95.06 91 HIS A C 1
ATOM 692 O O . HIS A 1 91 ? 3.545 8.043 5.548 1.00 95.06 91 HIS A O 1
ATOM 698 N N . ALA A 1 92 ? 2.836 7.216 7.516 1.00 95.50 92 ALA A N 1
ATOM 699 C CA . ALA A 1 92 ? 3.329 5.866 7.261 1.00 95.50 92 ALA A CA 1
ATOM 700 C C . ALA A 1 92 ? 2.640 5.232 6.040 1.00 95.50 92 ALA A C 1
ATOM 702 O O . ALA A 1 92 ? 3.317 4.634 5.199 1.00 95.50 92 ALA A O 1
ATOM 703 N N . LEU A 1 93 ? 1.322 5.406 5.903 1.00 95.12 93 LEU A N 1
ATOM 704 C CA . LEU A 1 93 ? 0.561 4.939 4.745 1.00 95.12 93 LEU A CA 1
ATOM 705 C C . LEU A 1 93 ? 1.060 5.587 3.445 1.00 95.12 93 LEU A C 1
ATOM 707 O O . LEU A 1 93 ? 1.415 4.869 2.510 1.00 95.12 93 LEU A O 1
ATOM 711 N N . SER A 1 94 ? 1.185 6.917 3.411 1.00 92.25 94 SER A N 1
ATOM 712 C CA . SER A 1 94 ? 1.704 7.660 2.249 1.00 92.25 94 SER A CA 1
ATOM 713 C C . SER A 1 94 ? 3.107 7.189 1.827 1.00 92.25 94 SER A C 1
ATOM 715 O O . SER A 1 94 ? 3.379 6.942 0.644 1.00 92.25 94 SER A O 1
ATOM 717 N N . ALA A 1 95 ? 3.994 6.956 2.800 1.00 92.56 95 ALA A N 1
ATOM 718 C CA . ALA A 1 95 ? 5.336 6.443 2.543 1.00 92.56 95 ALA A CA 1
ATOM 719 C C . ALA A 1 95 ? 5.327 5.014 1.970 1.00 92.56 95 ALA A C 1
ATOM 721 O O . ALA A 1 95 ? 6.150 4.686 1.110 1.00 92.56 95 ALA A O 1
ATOM 722 N N . MET A 1 96 ? 4.421 4.146 2.429 1.00 93.62 96 MET A N 1
ATOM 723 C CA . MET A 1 96 ? 4.296 2.781 1.906 1.00 93.62 96 MET A CA 1
ATOM 724 C C . MET A 1 96 ? 3.689 2.747 0.501 1.00 93.62 96 MET A C 1
ATOM 726 O O . MET A 1 96 ? 4.199 2.018 -0.349 1.00 93.62 96 MET A O 1
ATOM 730 N N . LEU A 1 97 ? 2.682 3.578 0.223 1.00 91.19 97 LEU A N 1
ATOM 731 C CA . LEU A 1 97 ? 2.095 3.729 -1.113 1.00 91.19 97 LEU A CA 1
ATOM 732 C C . LEU A 1 97 ? 3.131 4.222 -2.134 1.00 91.19 97 LEU A C 1
ATOM 734 O O . LEU A 1 97 ? 3.266 3.644 -3.213 1.00 91.19 97 LEU A O 1
ATOM 738 N N . SER A 1 98 ? 3.965 5.193 -1.751 1.00 88.31 98 SER A N 1
ATOM 739 C CA . SER A 1 98 ? 5.097 5.649 -2.574 1.00 88.31 98 SER A CA 1
ATOM 740 C C . SER A 1 98 ? 6.094 4.520 -2.875 1.00 88.31 98 SER A C 1
ATOM 742 O O . SER A 1 98 ? 6.596 4.390 -3.991 1.00 88.31 98 SER A O 1
ATOM 744 N N . LYS A 1 99 ? 6.372 3.642 -1.900 1.00 86.94 99 LYS A N 1
ATOM 745 C CA . LYS A 1 99 ? 7.252 2.475 -2.109 1.00 86.94 99 LYS A CA 1
ATOM 746 C C . LYS A 1 99 ? 6.634 1.439 -3.049 1.00 86.94 99 LYS A C 1
ATOM 748 O O . LYS A 1 99 ? 7.372 0.818 -3.814 1.00 86.94 99 LYS A O 1
ATOM 753 N N . LEU A 1 100 ? 5.312 1.266 -3.010 1.00 87.88 100 LEU A N 1
ATOM 754 C CA . LEU A 1 100 ? 4.580 0.386 -3.927 1.00 87.88 100 LEU A CA 1
ATOM 755 C C . LEU A 1 100 ? 4.433 0.977 -5.333 1.00 87.88 100 LEU A C 1
ATOM 757 O O . LEU A 1 100 ? 4.157 0.231 -6.266 1.00 87.88 100 LEU A O 1
ATOM 761 N N . GLY A 1 101 ? 4.689 2.273 -5.518 1.00 83.44 101 GLY A N 1
ATOM 762 C CA . GLY A 1 101 ? 4.496 2.949 -6.797 1.00 83.44 101 GLY A CA 1
ATOM 763 C C . GLY A 1 101 ? 3.059 3.401 -7.048 1.00 83.44 101 GLY A C 1
ATOM 764 O O . GLY A 1 101 ? 2.688 3.552 -8.200 1.00 83.44 101 GLY A O 1
ATOM 765 N N . ALA A 1 102 ? 2.267 3.596 -5.994 1.00 81.19 102 ALA A N 1
ATOM 766 C CA . ALA A 1 102 ? 0.836 3.902 -6.061 1.00 81.19 102 ALA A CA 1
ATOM 767 C C . ALA A 1 102 ? 0.517 5.409 -6.165 1.00 81.19 102 ALA A C 1
ATOM 769 O O . ALA A 1 102 ? -0.575 5.832 -5.806 1.00 81.19 102 ALA A O 1
ATOM 770 N N . THR A 1 103 ? 1.487 6.250 -6.533 1.00 72.75 103 THR A N 1
ATOM 771 C CA . THR A 1 103 ? 1.300 7.712 -6.590 1.00 72.75 103 THR A CA 1
ATOM 772 C C . THR A 1 103 ? 1.213 8.177 -8.041 1.00 72.75 103 THR A C 1
ATOM 774 O O . THR A 1 103 ? 1.867 7.558 -8.875 1.00 72.75 103 THR A O 1
ATOM 777 N N . PRO A 1 104 ? 0.547 9.301 -8.371 1.00 60.81 104 PRO A N 1
ATOM 778 C CA . PRO A 1 104 ? 0.524 9.836 -9.743 1.00 60.81 104 PRO A CA 1
ATOM 779 C C . PRO A 1 104 ? 1.929 10.083 -10.326 1.00 60.81 104 PRO A C 1
ATOM 781 O O . PRO A 1 104 ? 2.200 9.920 -11.515 1.00 60.81 104 PRO A O 1
ATOM 784 N N . THR A 1 105 ? 2.891 10.419 -9.459 1.00 58.28 105 THR A N 1
ATOM 785 C CA . THR A 1 105 ? 4.308 10.547 -9.838 1.00 58.28 105 THR A 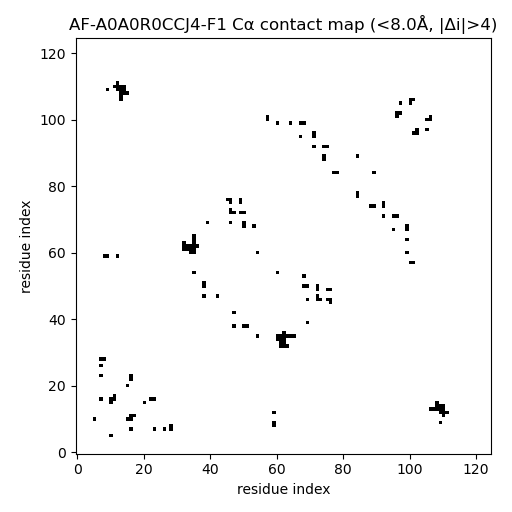CA 1
ATOM 786 C C . THR A 1 105 ? 4.931 9.205 -10.226 1.00 58.28 105 THR A C 1
ATOM 788 O O . THR A 1 105 ? 5.926 9.172 -10.944 1.00 58.28 105 THR A O 1
ATOM 791 N N . ASP A 1 106 ? 4.440 8.090 -9.700 1.00 58.91 106 ASP A N 1
ATOM 792 C CA . ASP A 1 106 ? 4.851 6.743 -10.094 1.00 58.91 106 ASP A CA 1
ATOM 793 C C . ASP A 1 106 ? 4.004 6.182 -11.240 1.00 58.91 106 ASP A C 1
ATOM 795 O O . ASP A 1 106 ? 4.560 5.479 -12.076 1.00 58.91 106 ASP A O 1
ATOM 799 N N . GLU A 1 107 ? 2.731 6.555 -11.327 1.00 56.72 107 GLU A N 1
ATOM 800 C CA . GLU A 1 107 ? 1.806 6.221 -12.412 1.00 56.72 107 GLU A CA 1
ATOM 801 C C . GLU A 1 107 ? 2.224 6.862 -13.738 1.00 56.72 107 GLU A C 1
ATOM 803 O O . GLU A 1 107 ? 2.256 6.182 -14.747 1.00 56.72 107 GLU A O 1
ATOM 808 N N . SER A 1 108 ? 2.669 8.122 -13.732 1.00 54.06 108 SER A N 1
ATOM 809 C CA . SER A 1 108 ? 3.304 8.786 -14.890 1.00 54.06 108 SER A CA 1
ATOM 810 C C . SER A 1 108 ? 4.625 8.156 -15.317 1.00 54.06 108 SER A C 1
ATOM 812 O O . SER A 1 108 ? 5.161 8.477 -16.377 1.00 54.06 108 SER A O 1
ATOM 814 N N . LYS A 1 109 ? 5.203 7.297 -14.471 1.00 53.81 109 LYS A N 1
ATOM 815 C CA . LYS A 1 109 ? 6.300 6.457 -14.920 1.00 53.81 109 LYS A CA 1
ATOM 816 C C . LYS A 1 109 ? 5.715 5.257 -15.639 1.00 53.81 109 LYS A C 1
ATOM 818 O O . LYS A 1 109 ? 6.344 4.874 -16.594 1.00 53.81 109 LYS A O 1
ATOM 823 N N . VAL A 1 110 ? 4.601 4.670 -15.205 1.00 56.38 110 VAL A N 1
ATOM 824 C CA . VAL A 1 110 ? 3.968 3.485 -15.807 1.00 56.38 110 VAL A CA 1
ATOM 825 C C . VAL A 1 110 ? 3.478 3.778 -17.240 1.00 56.38 110 VAL A C 1
ATOM 827 O O . VAL A 1 110 ? 2.742 4.722 -17.468 1.00 56.38 110 VAL A O 1
ATOM 830 N N . ASP A 1 111 ? 3.948 2.983 -18.197 1.00 48.91 111 ASP A N 1
ATOM 831 C CA . ASP A 1 111 ? 3.440 2.784 -19.549 1.00 48.91 111 ASP A CA 1
ATOM 832 C C . ASP A 1 111 ? 2.022 2.223 -19.419 1.00 48.91 111 ASP A C 1
ATOM 834 O O . ASP A 1 111 ? 1.809 1.080 -18.993 1.00 48.91 111 ASP A O 1
ATOM 838 N N . HIS A 1 112 ? 1.050 3.075 -19.710 1.00 53.75 112 HIS A N 1
ATOM 839 C CA . HIS A 1 112 ? -0.341 2.675 -19.845 1.00 53.75 112 HIS A CA 1
ATOM 840 C C . HIS A 1 112 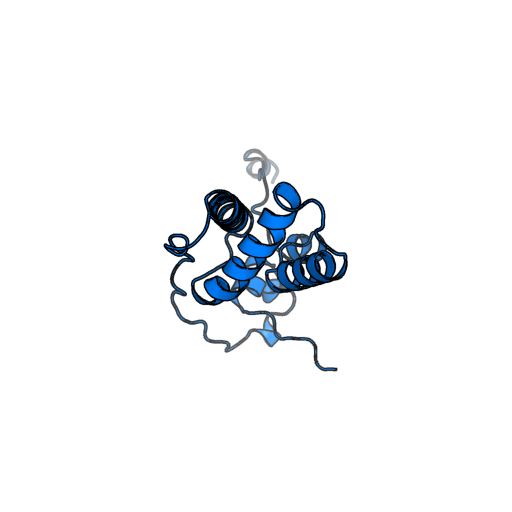? -0.527 2.195 -21.282 1.00 53.75 112 HIS A C 1
ATOM 842 O O . HIS A 1 112 ? 0.051 2.802 -22.180 1.00 53.75 112 HIS A O 1
ATOM 848 N N . PRO A 1 113 ? -1.268 1.102 -21.534 1.00 46.59 113 PRO A N 1
ATOM 849 C CA . PRO A 1 113 ? -1.599 0.740 -22.905 1.00 46.59 113 PRO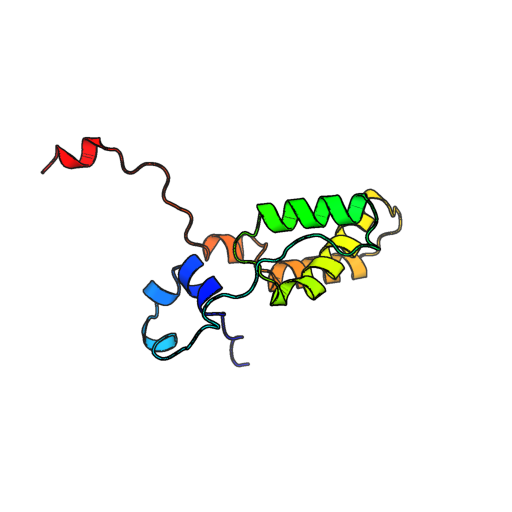 A CA 1
ATOM 850 C C . PRO A 1 113 ? -2.298 1.940 -23.551 1.00 46.59 113 PRO A C 1
ATOM 852 O O . PRO A 1 113 ? -3.331 2.377 -23.043 1.00 46.59 113 PRO A O 1
ATOM 855 N N . ASP A 1 114 ? -1.704 2.487 -24.613 1.00 44.88 114 ASP A N 1
ATOM 856 C CA . ASP A 1 114 ? -2.302 3.576 -25.378 1.00 44.88 114 ASP A CA 1
ATOM 857 C C . ASP A 1 114 ? -3.710 3.142 -25.797 1.00 44.88 114 ASP A C 1
ATOM 859 O O . ASP A 1 114 ? -3.897 2.136 -26.490 1.00 44.88 114 ASP A O 1
ATOM 863 N N . GLY A 1 115 ? -4.711 3.866 -25.299 1.00 49.53 115 GLY A N 1
ATOM 864 C CA . GLY A 1 115 ? -6.064 3.773 -25.814 1.00 49.53 115 GLY A CA 1
ATOM 865 C C . GLY A 1 115 ? -6.057 4.266 -27.255 1.00 49.53 115 GLY A C 1
ATOM 866 O O . GLY A 1 115 ? -5.631 5.386 -27.512 1.00 49.53 115 GLY A O 1
ATOM 867 N N . ASP A 1 116 ? -6.522 3.397 -28.147 1.00 49.25 116 ASP A N 1
ATOM 868 C CA . ASP A 1 116 ? -6.864 3.644 -29.545 1.00 49.25 116 ASP A CA 1
ATOM 869 C C . ASP A 1 116 ? -5.733 4.184 -30.433 1.00 49.25 116 ASP A C 1
ATOM 871 O O . ASP A 1 116 ? -5.635 5.368 -30.743 1.00 49.25 116 ASP A O 1
ATOM 875 N N . VAL A 1 117 ? -4.941 3.252 -30.976 1.00 50.50 117 VAL A N 1
ATOM 876 C CA . VAL A 1 117 ? -4.454 3.436 -32.349 1.00 50.50 117 VAL A CA 1
ATOM 87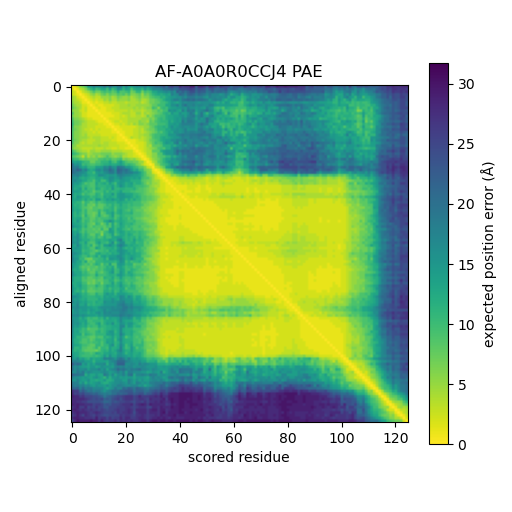7 C C . VAL A 1 117 ? -5.693 3.374 -33.235 1.00 50.50 117 VAL A C 1
ATOM 879 O O . VAL A 1 117 ? -6.268 2.292 -33.395 1.00 50.50 117 VAL A O 1
ATOM 882 N N . ASP A 1 118 ? -6.117 4.523 -33.759 1.00 59.12 118 ASP A N 1
ATOM 883 C CA . ASP A 1 118 ? -7.189 4.598 -34.743 1.00 59.12 118 ASP A CA 1
ATOM 884 C C . ASP A 1 118 ? -6.841 3.631 -35.893 1.00 59.12 118 ASP A C 1
ATOM 886 O O . ASP A 1 118 ? -5.788 3.776 -36.528 1.00 59.12 118 ASP A O 1
ATOM 890 N N . PRO A 1 119 ? -7.637 2.572 -36.141 1.00 58.50 119 PRO A N 1
ATOM 891 C CA . PRO A 1 119 ? -7.352 1.627 -37.215 1.00 58.50 119 PRO A CA 1
ATOM 892 C C . PRO A 1 119 ? -7.275 2.301 -38.595 1.00 58.50 119 PRO A C 1
ATOM 894 O O . PRO A 1 119 ? -6.713 1.685 -39.511 1.00 58.50 119 PRO A O 1
ATOM 897 N N . ASP A 1 120 ? -7.757 3.544 -38.719 1.00 61.28 120 ASP A N 1
ATOM 898 C CA . ASP A 1 120 ? -7.750 4.335 -39.946 1.00 61.28 120 ASP A CA 1
ATOM 899 C C . ASP A 1 120 ? -6.407 5.034 -40.249 1.00 61.28 120 ASP A C 1
ATOM 901 O O . ASP A 1 120 ? -6.154 5.376 -41.408 1.00 61.28 120 ASP A O 1
ATOM 905 N N . ASP A 1 121 ? -5.469 5.120 -39.293 1.00 60.47 121 ASP A N 1
ATOM 906 C CA . ASP A 1 121 ? -4.109 5.655 -39.532 1.00 60.47 121 ASP A CA 1
ATOM 907 C C . ASP A 1 121 ? -3.311 4.827 -40.562 1.00 60.47 121 ASP A C 1
ATOM 909 O O . ASP A 1 121 ? -2.307 5.274 -41.117 1.00 60.47 121 ASP A O 1
ATOM 913 N N . LYS A 1 122 ? -3.776 3.613 -40.879 1.00 59.56 122 LYS A N 1
ATOM 914 C CA . LYS A 1 122 ? -3.177 2.725 -41.890 1.00 59.56 122 LYS A CA 1
ATOM 915 C C . LYS A 1 122 ? -3.507 3.124 -43.331 1.00 59.56 122 LYS A C 1
ATOM 917 O O . LYS A 1 122 ? -2.909 2.562 -44.248 1.00 59.56 122 LYS A O 1
ATOM 922 N N . PHE A 1 123 ? -4.461 4.034 -43.540 1.00 62.75 123 PHE A N 1
ATOM 923 C CA . PHE A 1 123 ? -4.937 4.436 -44.869 1.00 62.75 123 PHE A CA 1
ATOM 924 C C . PHE A 1 123 ? -4.433 5.817 -45.318 1.00 62.75 123 PHE A C 1
ATOM 926 O O . PHE A 1 123 ? -4.679 6.203 -46.459 1.00 62.75 123 PHE A O 1
ATOM 933 N N . PHE A 1 124 ? -3.695 6.536 -44.465 1.00 63.16 124 PHE A N 1
ATOM 934 C CA . PHE A 1 124 ? -3.103 7.843 -44.774 1.00 63.16 124 PHE A CA 1
ATOM 935 C C . PHE A 1 124 ? -1.568 7.765 -44.898 1.00 63.16 124 PHE A C 1
ATOM 937 O O . PHE A 1 124 ? -0.835 8.469 -44.200 1.00 63.16 124 PHE A O 1
ATOM 944 N N . HIS A 1 125 ? -1.069 6.915 -45.800 1.00 55.53 125 HIS A N 1
ATOM 945 C CA . HIS A 1 125 ? 0.324 6.915 -46.270 1.00 55.53 125 HIS A CA 1
ATOM 946 C C . HIS A 1 125 ? 0.384 6.806 -47.793 1.00 55.53 125 HIS A C 1
ATOM 948 O O . HIS A 1 125 ? -0.330 5.940 -48.348 1.00 55.53 125 HIS A O 1
#

Radius of gyration: 18.07 Å; Cα contacts (8 Å, |Δi|>4): 90; chains: 1; bounding box: 36×28×62 Å